Protein AF-A0A527ZEZ6-F1 (afdb_monomer_lite)

S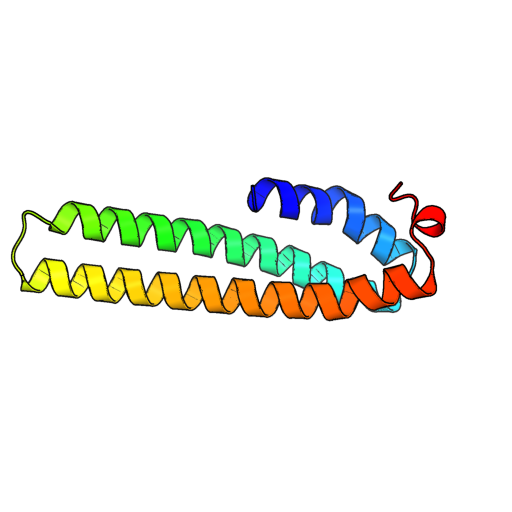tructure (mmCIF, N/CA/C/O backbone):
data_AF-A0A527ZEZ6-F1
#
_entry.id   AF-A0A527ZEZ6-F1
#
loop_
_atom_site.group_PDB
_atom_site.id
_atom_site.type_symbol
_atom_site.label_atom_id
_atom_site.label_alt_id
_atom_site.label_comp_id
_atom_site.label_asym_id
_atom_site.label_entity_id
_atom_site.label_seq_id
_atom_site.pdbx_PDB_ins_code
_atom_site.Cartn_x
_atom_site.Cartn_y
_atom_site.Cartn_z
_atom_site.occupancy
_atom_site.B_iso_or_equiv
_atom_site.auth_seq_id
_atom_site.auth_comp_id
_atom_site.auth_asym_id
_atom_site.auth_atom_id
_atom_site.pdbx_PDB_model_num
ATOM 1 N N . HIS A 1 1 ? 9.563 -4.305 8.375 1.00 79.12 1 HIS A N 1
ATOM 2 C CA . HIS A 1 1 ? 9.915 -5.166 7.228 1.00 79.12 1 HIS A CA 1
ATOM 3 C C . HIS A 1 1 ? 9.397 -4.537 5.941 1.00 79.12 1 HIS A C 1
ATOM 5 O O . HIS A 1 1 ? 10.240 -4.173 5.145 1.00 79.12 1 HIS A O 1
ATOM 11 N N . LEU A 1 2 ? 8.085 -4.273 5.809 1.00 90.56 2 LEU A N 1
ATOM 12 C CA . LEU A 1 2 ? 7.499 -3.620 4.623 1.00 90.56 2 LEU A CA 1
ATOM 13 C C . LEU A 1 2 ? 8.094 -2.235 4.306 1.00 90.56 2 LEU A C 1
ATOM 15 O O . LEU A 1 2 ? 8.603 -2.032 3.218 1.00 90.56 2 LEU A O 1
ATOM 19 N N . ASP A 1 3 ? 8.148 -1.333 5.289 1.00 92.38 3 ASP A N 1
ATOM 20 C CA . ASP A 1 3 ? 8.737 0.009 5.114 1.00 92.38 3 ASP A CA 1
ATOM 21 C C . ASP A 1 3 ? 10.198 -0.026 4.621 1.00 92.38 3 ASP A C 1
ATOM 23 O O . ASP A 1 3 ? 10.604 0.740 3.755 1.00 92.38 3 ASP A O 1
ATOM 27 N N . SER A 1 4 ? 10.989 -0.979 5.121 1.00 92.12 4 SER A N 1
ATOM 28 C CA . SER A 1 4 ? 12.369 -1.175 4.661 1.00 92.12 4 SER A CA 1
ATOM 29 C C . SER A 1 4 ? 12.447 -1.762 3.252 1.00 92.12 4 SER A C 1
ATOM 31 O O . SER A 1 4 ? 13.451 -1.537 2.589 1.00 92.12 4 SER A O 1
ATOM 33 N N . HIS A 1 5 ? 11.456 -2.546 2.831 1.00 94.81 5 HIS A N 1
ATOM 34 C CA . HIS A 1 5 ? 11.382 -3.142 1.497 1.00 94.81 5 HIS A CA 1
ATOM 35 C C . HIS A 1 5 ? 11.010 -2.077 0.462 1.00 94.81 5 HIS A C 1
ATOM 37 O O . HIS A 1 5 ? 11.811 -1.844 -0.439 1.00 94.81 5 HIS A O 1
ATOM 43 N N . HIS A 1 6 ? 9.945 -1.308 0.712 1.00 97.31 6 HIS A N 1
ATOM 44 C CA . HIS A 1 6 ? 9.553 -0.176 -0.135 1.00 97.31 6 HIS A CA 1
ATOM 45 C C . HIS A 1 6 ? 10.697 0.839 -0.292 1.00 97.31 6 HIS A C 1
ATOM 47 O O . HIS A 1 6 ? 11.039 1.243 -1.397 1.00 97.31 6 HIS A O 1
ATOM 53 N N . ASN A 1 7 ? 11.401 1.169 0.801 1.00 94.94 7 ASN A N 1
ATOM 54 C CA . ASN A 1 7 ? 12.565 2.059 0.727 1.00 94.94 7 ASN A CA 1
ATOM 55 C C . ASN A 1 7 ? 13.673 1.530 -0.196 1.00 94.94 7 ASN A C 1
ATOM 57 O O . ASN A 1 7 ? 14.349 2.321 -0.858 1.00 94.94 7 ASN A O 1
ATOM 61 N N . VAL A 1 8 ? 13.907 0.216 -0.218 1.00 96.25 8 VAL A N 1
ATOM 62 C CA . VAL A 1 8 ? 14.898 -0.384 -1.118 1.00 96.25 8 VAL A CA 1
ATOM 63 C C . VAL A 1 8 ? 14.413 -0.303 -2.564 1.00 96.25 8 VAL A C 1
ATOM 65 O O . VAL A 1 8 ? 15.197 0.054 -3.443 1.00 96.25 8 VAL A O 1
ATOM 68 N N . GLU A 1 9 ? 13.136 -0.561 -2.822 1.00 96.38 9 GLU A N 1
ATOM 69 C CA . GLU A 1 9 ? 12.553 -0.425 -4.158 1.00 96.38 9 GLU A CA 1
ATOM 70 C C . GLU A 1 9 ? 12.646 0.997 -4.698 1.00 96.38 9 GLU A C 1
ATOM 72 O O . GLU A 1 9 ? 13.244 1.199 -5.759 1.00 96.38 9 GLU A O 1
ATOM 77 N N . ASP A 1 10 ? 12.175 1.981 -3.936 1.00 96.81 10 ASP A N 1
ATOM 78 C CA . ASP A 1 10 ? 12.116 3.382 -4.360 1.00 96.81 10 ASP A CA 1
ATOM 79 C C . ASP A 1 10 ? 13.505 3.957 -4.643 1.00 96.81 10 ASP A C 1
ATOM 81 O O . ASP A 1 10 ? 13.730 4.660 -5.633 1.00 96.81 10 ASP A O 1
ATOM 85 N N . ASN A 1 11 ? 14.475 3.639 -3.781 1.00 95.94 11 ASN A N 1
ATOM 86 C CA . ASN A 1 11 ? 15.797 4.260 -3.832 1.00 95.94 11 ASN A CA 1
ATOM 87 C C . ASN A 1 11 ? 16.822 3.463 -4.646 1.00 95.94 11 ASN A C 1
ATOM 89 O O . ASN A 1 11 ? 17.838 4.030 -5.067 1.00 95.94 11 ASN A O 1
ATOM 93 N N . HIS A 1 12 ? 16.593 2.167 -4.873 1.00 92.88 12 HIS A N 1
ATOM 94 C CA . HIS A 1 12 ? 17.558 1.302 -5.550 1.00 92.88 12 HIS A CA 1
ATOM 95 C C . HIS A 1 12 ? 16.988 0.636 -6.800 1.00 92.88 12 HIS A C 1
ATOM 97 O O . HIS A 1 12 ? 17.562 0.822 -7.877 1.00 92.88 12 HIS A O 1
ATOM 103 N N . TYR A 1 13 ? 15.870 -0.087 -6.712 1.00 93.38 13 TYR A N 1
ATOM 104 C CA . TYR A 1 13 ? 15.395 -0.893 -7.841 1.00 93.38 13 TYR A CA 1
ATOM 105 C C . TYR A 1 13 ? 14.625 -0.093 -8.892 1.00 93.38 13 TYR A C 1
ATOM 107 O O . TYR A 1 13 ? 14.998 -0.123 -10.068 1.00 93.38 13 TYR A O 1
ATOM 115 N N . PHE A 1 14 ? 13.620 0.692 -8.506 1.00 95.75 14 PHE A N 1
ATOM 116 C CA . PHE A 1 14 ? 12.830 1.494 -9.445 1.00 95.75 14 PHE A CA 1
ATOM 117 C C . PHE A 1 14 ? 13.684 2.452 -10.290 1.00 95.75 14 PHE A C 1
ATOM 119 O O . PHE A 1 14 ? 13.475 2.508 -11.506 1.00 95.75 14 PHE A O 1
ATOM 126 N N . PRO A 1 15 ? 14.711 3.144 -9.752 1.00 95.06 15 PRO A N 1
ATOM 127 C CA . PRO A 1 15 ? 15.591 3.974 -10.571 1.00 95.06 15 PRO A CA 1
ATOM 128 C C . PRO A 1 15 ? 16.404 3.179 -11.600 1.00 95.06 15 PRO A C 1
ATOM 130 O O . PRO A 1 15 ? 16.692 3.694 -12.684 1.00 95.06 15 PRO A O 1
ATOM 133 N N . VAL A 1 16 ? 16.806 1.948 -11.275 1.00 93.00 16 VAL A N 1
ATOM 134 C CA . VAL A 1 16 ? 17.528 1.055 -12.194 1.00 93.00 16 VAL A CA 1
ATOM 135 C C . VAL A 1 16 ? 16.582 0.552 -13.284 1.00 93.00 16 VAL A C 1
ATOM 137 O O . VAL A 1 16 ? 16.889 0.684 -14.472 1.00 93.00 16 VAL A O 1
ATOM 140 N N . PHE A 1 17 ? 15.396 0.079 -12.905 1.00 93.69 17 PHE A N 1
ATOM 141 C CA . PHE A 1 17 ? 14.377 -0.404 -13.833 1.00 93.69 17 PHE A CA 1
ATOM 142 C C . PHE A 1 17 ? 13.866 0.687 -14.774 1.00 93.69 17 PHE A C 1
ATOM 144 O O . PHE A 1 17 ? 13.787 0.466 -15.981 1.00 93.69 17 PHE A O 1
ATOM 151 N N . ALA A 1 18 ? 13.619 1.898 -14.272 1.00 93.56 18 ALA A N 1
ATOM 152 C CA . ALA A 1 18 ? 13.183 3.029 -15.088 1.00 93.56 18 ALA A CA 1
ATOM 153 C C . ALA A 1 18 ? 14.243 3.478 -16.111 1.00 93.56 18 ALA A C 1
ATOM 155 O O . ALA A 1 18 ? 13.895 3.988 -17.178 1.00 93.56 18 ALA A O 1
ATOM 156 N N . LYS A 1 19 ? 15.539 3.303 -15.805 1.00 92.00 19 LYS A N 1
ATOM 157 C CA . LYS A 1 19 ? 16.633 3.540 -16.767 1.00 92.00 19 LYS A CA 1
ATOM 158 C C . LYS A 1 19 ? 16.714 2.434 -17.813 1.00 92.00 19 LYS A C 1
ATOM 160 O O . LYS A 1 19 ? 17.025 2.724 -18.966 1.00 92.00 19 LYS A O 1
ATOM 165 N N . ALA A 1 20 ? 16.460 1.191 -17.411 1.00 89.25 20 ALA A N 1
ATOM 166 C CA . ALA A 1 20 ? 16.452 0.052 -18.312 1.00 89.25 20 ALA A CA 1
ATOM 167 C C . ALA A 1 20 ? 15.276 0.149 -19.299 1.00 89.25 20 ALA A C 1
ATOM 169 O O . ALA A 1 20 ? 15.498 0.101 -20.510 1.00 89.25 20 ALA A O 1
ATOM 170 N N . GLU A 1 21 ? 14.053 0.350 -18.806 1.00 92.62 21 GLU A N 1
ATOM 171 C CA . GLU A 1 21 ? 12.822 0.415 -19.596 1.00 92.62 21 GLU A CA 1
ATOM 172 C C . GLU A 1 21 ? 12.055 1.722 -19.337 1.00 92.62 21 GLU A C 1
ATOM 174 O O . GLU A 1 21 ? 11.203 1.837 -18.453 1.00 92.62 21 GLU A O 1
ATOM 179 N N . THR A 1 22 ? 12.346 2.739 -20.150 1.00 93.44 22 THR A N 1
ATOM 180 C CA . THR A 1 22 ? 11.804 4.093 -19.961 1.00 93.44 22 THR A CA 1
ATOM 181 C C . THR A 1 22 ? 10.297 4.181 -20.178 1.00 93.44 22 THR A C 1
ATOM 183 O O . THR A 1 22 ? 9.663 5.089 -19.636 1.00 93.44 22 THR A O 1
ATOM 186 N N . ARG A 1 23 ? 9.692 3.241 -20.920 1.00 93.94 23 ARG A N 1
ATOM 187 C CA . ARG A 1 23 ? 8.234 3.203 -21.119 1.00 93.94 23 ARG A CA 1
ATOM 188 C C . ARG A 1 23 ? 7.485 2.843 -19.838 1.00 93.94 23 ARG A C 1
ATOM 190 O O . ARG A 1 23 ? 6.342 3.264 -19.687 1.00 93.94 23 ARG A O 1
ATOM 197 N N . LEU A 1 24 ? 8.117 2.097 -18.930 1.00 94.31 24 LEU A N 1
ATOM 198 C CA . LEU A 1 24 ? 7.524 1.669 -17.660 1.00 94.31 24 LEU A CA 1
ATOM 199 C C . LEU A 1 24 ? 7.754 2.664 -16.518 1.00 94.31 24 LEU A C 1
ATOM 201 O O . LEU A 1 24 ? 7.173 2.495 -15.452 1.00 94.31 24 LEU A O 1
ATOM 205 N N . LYS A 1 25 ? 8.519 3.744 -16.740 1.00 95.38 25 LYS A N 1
ATOM 206 C CA . LYS A 1 25 ? 8.811 4.763 -15.718 1.00 95.38 25 LYS A CA 1
ATOM 207 C C . LYS A 1 25 ? 7.560 5.243 -14.977 1.00 95.38 25 LYS A C 1
ATOM 209 O O . LYS A 1 25 ? 7.583 5.372 -13.760 1.00 95.38 25 LYS A O 1
ATOM 214 N N . ARG A 1 26 ? 6.464 5.482 -15.706 1.00 97.38 26 ARG A N 1
ATOM 215 C CA . ARG A 1 26 ? 5.211 5.936 -15.093 1.00 97.38 26 ARG A CA 1
ATOM 216 C C . ARG A 1 26 ? 4.602 4.893 -14.150 1.00 97.38 26 ARG A C 1
ATOM 218 O O . ARG A 1 26 ? 3.971 5.283 -13.179 1.00 97.38 26 ARG A O 1
ATOM 225 N N . GLY A 1 27 ? 4.778 3.604 -14.439 1.00 97.00 27 GLY A N 1
ATOM 226 C CA . GLY A 1 27 ? 4.354 2.518 -13.557 1.00 97.00 27 GLY A CA 1
ATOM 227 C C . GLY A 1 27 ? 5.112 2.551 -12.232 1.00 97.00 27 GLY A C 1
ATOM 228 O O . GLY A 1 27 ? 4.485 2.561 -11.184 1.00 97.00 27 GLY A O 1
ATOM 229 N N . PHE A 1 28 ? 6.437 2.705 -12.273 1.00 97.62 28 PHE A N 1
ATOM 230 C CA . PHE A 1 28 ? 7.248 2.816 -11.052 1.00 97.62 28 PHE A CA 1
ATOM 231 C C . PHE A 1 28 ? 6.911 4.058 -10.214 1.00 97.62 28 PHE A C 1
ATOM 233 O O . PHE A 1 28 ? 6.853 3.969 -8.998 1.00 97.62 28 PHE A O 1
ATOM 240 N N . GLU A 1 29 ? 6.608 5.197 -10.847 1.00 97.38 29 GLU A N 1
ATOM 241 C CA . GLU A 1 29 ? 6.116 6.388 -10.128 1.00 97.38 29 GLU A CA 1
ATOM 242 C C . GLU A 1 29 ? 4.761 6.157 -9.431 1.00 97.38 29 GLU A C 1
ATOM 244 O O . GLU A 1 29 ? 4.438 6.857 -8.475 1.00 97.38 29 GLU A O 1
ATOM 249 N N . ILE A 1 30 ? 3.934 5.237 -9.941 1.00 97.88 30 ILE A N 1
ATOM 250 C CA . ILE A 1 30 ? 2.671 4.857 -9.296 1.00 97.88 30 ILE A CA 1
ATOM 251 C C . ILE A 1 30 ? 2.948 3.923 -8.117 1.00 97.88 30 ILE A C 1
ATOM 253 O O . ILE A 1 30 ? 2.382 4.153 -7.056 1.00 97.88 30 ILE A O 1
ATOM 257 N N . LEU A 1 31 ? 3.842 2.939 -8.269 1.00 98.31 31 LEU A N 1
ATOM 258 C CA . LEU A 1 31 ? 4.221 2.037 -7.174 1.00 98.31 31 LEU A CA 1
ATOM 259 C C . LEU A 1 31 ? 4.831 2.796 -5.982 1.00 98.31 31 LEU A C 1
ATOM 261 O O . LEU A 1 31 ? 4.416 2.569 -4.851 1.00 98.31 31 LEU A O 1
ATOM 265 N N . ASP A 1 32 ? 5.716 3.761 -6.240 1.00 97.88 32 ASP A N 1
ATOM 266 C CA . ASP A 1 32 ? 6.274 4.674 -5.224 1.00 97.88 32 ASP A CA 1
ATOM 267 C C . ASP A 1 32 ? 5.159 5.471 -4.503 1.00 97.88 32 ASP A C 1
ATOM 269 O O . ASP A 1 32 ? 5.050 5.504 -3.276 1.00 97.88 32 ASP A O 1
ATOM 273 N N . ALA A 1 33 ? 4.209 6.036 -5.258 1.00 98.06 33 ALA A N 1
ATOM 274 C CA . ALA A 1 33 ? 3.055 6.718 -4.664 1.00 98.06 33 ALA A CA 1
ATOM 275 C C . ALA A 1 3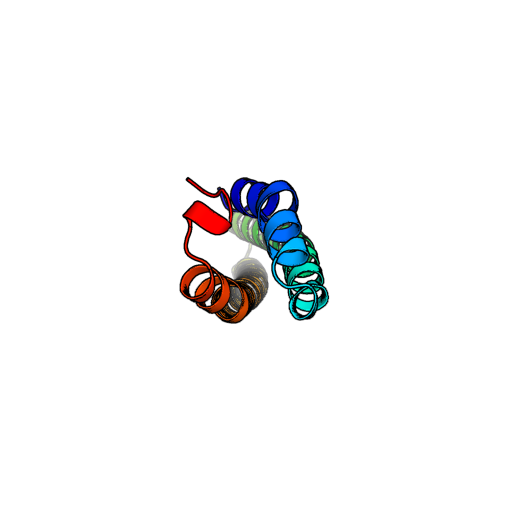3 ? 2.149 5.778 -3.836 1.00 98.06 33 ALA A C 1
ATOM 277 O O . ALA A 1 33 ? 1.592 6.187 -2.806 1.00 98.06 33 ALA A O 1
ATOM 278 N N . ASP A 1 34 ? 2.006 4.522 -4.257 1.00 98.31 34 ASP A N 1
ATOM 279 C CA . ASP A 1 34 ? 1.277 3.504 -3.508 1.00 98.31 34 ASP A CA 1
ATOM 280 C C . ASP A 1 34 ? 1.997 3.161 -2.197 1.00 98.31 34 ASP A C 1
ATOM 282 O O . ASP A 1 34 ? 1.320 3.008 -1.179 1.00 98.31 34 ASP A O 1
ATOM 286 N N . HIS A 1 35 ? 3.336 3.139 -2.156 1.00 98.50 35 HIS A N 1
ATOM 287 C CA . HIS A 1 35 ? 4.094 2.933 -0.915 1.00 98.50 35 HIS A CA 1
ATOM 288 C C . HIS A 1 35 ? 3.738 3.967 0.155 1.00 98.50 35 HIS A C 1
ATOM 290 O O . HIS A 1 35 ? 3.490 3.600 1.308 1.00 98.50 35 HIS A O 1
ATOM 296 N N . HIS A 1 36 ? 3.650 5.246 -0.221 1.00 97.00 36 HIS A N 1
ATOM 297 C CA . HIS A 1 36 ? 3.219 6.308 0.690 1.00 97.00 36 HIS A CA 1
ATOM 298 C C . HIS A 1 36 ? 1.787 6.083 1.189 1.00 97.00 36 HIS A C 1
ATOM 300 O O . HIS A 1 36 ? 1.516 6.163 2.387 1.00 97.00 36 HIS A O 1
ATOM 306 N N . THR A 1 37 ? 0.875 5.729 0.284 1.00 97.75 37 THR A N 1
ATOM 307 C CA . THR A 1 37 ? -0.533 5.478 0.622 1.00 97.75 37 THR A CA 1
ATOM 308 C C . THR A 1 37 ? -0.689 4.265 1.552 1.00 97.75 37 THR A C 1
ATOM 310 O O . THR A 1 37 ? -1.486 4.288 2.496 1.00 97.75 37 THR A O 1
ATOM 313 N N . ILE A 1 38 ? 0.097 3.209 1.327 1.00 98.44 38 ILE A N 1
ATOM 314 C CA . ILE A 1 38 ? 0.153 2.013 2.175 1.00 98.44 38 ILE A CA 1
ATOM 315 C C . ILE A 1 38 ? 0.719 2.356 3.550 1.00 98.44 38 ILE A C 1
ATOM 317 O O . ILE A 1 38 ? 0.189 1.868 4.549 1.00 98.44 38 ILE A O 1
ATOM 321 N N . HIS A 1 39 ? 1.749 3.202 3.625 1.00 97.62 39 HIS A N 1
ATOM 322 C CA . HIS A 1 39 ? 2.310 3.652 4.896 1.00 97.62 39 HIS A CA 1
ATOM 323 C C . HIS A 1 39 ? 1.248 4.352 5.753 1.00 97.62 39 HIS A C 1
ATOM 325 O O . HIS A 1 39 ? 1.009 3.946 6.889 1.00 97.62 39 HIS A O 1
ATOM 331 N N . GLU A 1 40 ? 0.516 5.312 5.187 1.00 97.62 40 GLU A N 1
ATOM 332 C CA . GLU A 1 40 ? -0.602 5.948 5.895 1.00 97.62 40 GLU A CA 1
ATOM 333 C C . GLU A 1 40 ? -1.701 4.934 6.272 1.00 97.62 40 GLU A C 1
ATOM 335 O O . GLU A 1 40 ? -2.331 5.031 7.326 1.00 97.62 40 GLU A O 1
ATOM 340 N N . GLY A 1 41 ? -1.949 3.936 5.417 1.00 98.12 41 GLY A N 1
ATOM 341 C CA . GLY A 1 41 ? -2.872 2.837 5.702 1.00 98.12 41 GLY A CA 1
ATOM 342 C C . GLY A 1 41 ? -2.457 1.990 6.905 1.00 98.12 41 GLY A C 1
ATOM 343 O O . GLY A 1 41 ? -3.308 1.608 7.709 1.00 98.12 41 GLY A O 1
ATOM 344 N N . LEU A 1 42 ? -1.159 1.718 7.054 1.00 98.00 42 LEU A N 1
ATOM 345 C CA . LEU A 1 42 ? -0.604 1.010 8.206 1.00 98.00 42 LEU A CA 1
ATOM 346 C C . LEU A 1 42 ? -0.799 1.810 9.494 1.00 98.00 42 LEU A C 1
ATOM 348 O O . LEU A 1 42 ? -1.202 1.230 10.505 1.00 98.00 42 LEU A O 1
ATOM 352 N N . GLU A 1 43 ? -0.557 3.122 9.454 1.00 98.19 43 GLU A N 1
ATOM 353 C CA . GLU A 1 43 ? -0.768 4.012 10.598 1.00 98.19 43 GLU A CA 1
ATOM 354 C C . GLU A 1 43 ? -2.238 4.018 11.030 1.00 98.19 43 GLU A C 1
ATOM 356 O O . GLU A 1 43 ? -2.535 3.701 12.184 1.00 98.19 43 GLU A O 1
ATOM 361 N N . ARG A 1 44 ? -3.173 4.255 10.098 1.00 98.56 44 ARG A N 1
ATOM 362 C CA . ARG A 1 44 ? -4.620 4.235 10.390 1.00 98.56 44 ARG A CA 1
ATOM 363 C C . ARG A 1 44 ? -5.085 2.893 10.951 1.00 98.56 44 ARG A C 1
ATOM 365 O O . ARG A 1 44 ? -5.839 2.853 11.925 1.00 98.56 44 ARG A O 1
ATOM 372 N N . ASN A 1 45 ? -4.608 1.785 10.384 1.00 98.56 45 ASN A N 1
ATOM 373 C CA . ASN A 1 45 ? -4.939 0.449 10.872 1.00 98.56 45 ASN A CA 1
ATOM 374 C C . ASN A 1 45 ? -4.426 0.220 12.306 1.00 98.56 45 ASN A C 1
ATOM 376 O O . ASN A 1 45 ? -5.149 -0.314 13.150 1.00 98.56 45 ASN A O 1
ATOM 380 N N . ALA A 1 46 ? -3.202 0.662 12.613 1.00 98.38 46 ALA A N 1
ATOM 381 C CA . ALA A 1 46 ? -2.636 0.575 13.957 1.00 98.38 46 ALA A CA 1
ATOM 382 C C . ALA A 1 46 ? -3.382 1.473 14.958 1.00 98.38 46 ALA A C 1
ATOM 384 O O . ALA A 1 46 ? -3.627 1.069 16.099 1.00 98.38 46 ALA A O 1
ATOM 385 N N . GLU A 1 47 ? -3.777 2.679 14.554 1.00 98.62 47 GLU A N 1
ATOM 386 C CA . GLU A 1 47 ? -4.592 3.582 15.368 1.00 98.62 47 GLU A CA 1
ATOM 387 C C . GLU A 1 47 ? -5.953 2.967 15.708 1.00 98.62 47 GLU A C 1
ATOM 389 O O . GLU A 1 47 ? -6.340 2.958 16.884 1.00 98.62 47 GLU A O 1
ATOM 394 N N . ALA A 1 48 ? -6.640 2.396 14.715 1.00 98.69 48 ALA A N 1
ATOM 395 C CA . ALA A 1 48 ? -7.924 1.727 14.892 1.00 98.69 48 ALA A CA 1
ATOM 396 C C . ALA A 1 48 ? -7.804 0.476 15.780 1.00 98.69 48 ALA A C 1
ATOM 398 O O . ALA A 1 48 ? -8.606 0.296 16.699 1.00 98.69 48 ALA A O 1
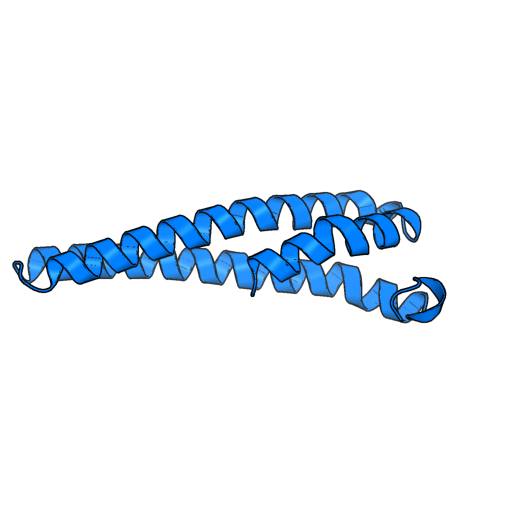ATOM 399 N N . ALA A 1 49 ? -6.755 -0.336 15.600 1.00 98.62 49 ALA A N 1
ATOM 400 C CA . ALA A 1 49 ? -6.472 -1.485 16.461 1.00 98.62 49 ALA A CA 1
ATOM 401 C C . ALA A 1 49 ? -6.264 -1.061 17.924 1.00 98.62 49 ALA A C 1
ATOM 403 O O . ALA A 1 49 ? -6.866 -1.617 18.846 1.00 98.62 49 ALA A O 1
ATOM 404 N N . ASN A 1 50 ? -5.447 -0.028 18.148 1.00 98.50 50 ASN A N 1
ATOM 405 C CA . ASN A 1 50 ? -5.200 0.512 19.482 1.00 98.50 50 ASN A CA 1
ATOM 406 C C . ASN A 1 50 ? -6.469 1.116 20.101 1.00 98.50 50 ASN A C 1
ATOM 408 O O . ASN A 1 50 ? -6.681 0.996 21.310 1.00 98.50 50 ASN A O 1
ATOM 412 N N . ALA A 1 51 ? -7.319 1.764 19.299 1.00 98.06 51 ALA A N 1
ATOM 413 C CA . ALA A 1 51 ? -8.617 2.256 19.748 1.00 98.06 51 ALA A CA 1
ATOM 414 C C . ALA A 1 51 ? -9.529 1.108 20.187 1.00 98.06 51 ALA A C 1
ATOM 416 O O . ALA A 1 51 ? -10.070 1.169 21.290 1.00 98.06 51 ALA A O 1
ATOM 417 N N . PHE A 1 52 ? -9.621 0.038 19.398 1.00 98.50 52 PHE A N 1
ATOM 418 C CA . PHE A 1 52 ? -10.388 -1.146 19.768 1.00 98.50 52 PHE A CA 1
ATOM 419 C C . PHE A 1 52 ? -9.894 -1.767 21.083 1.00 98.50 52 PHE A C 1
ATOM 421 O O . PHE A 1 52 ? -10.698 -1.971 21.993 1.00 98.50 52 PHE A O 1
ATOM 428 N N . ILE A 1 53 ? -8.580 -1.949 21.258 1.00 98.25 53 ILE A N 1
ATOM 429 C CA . ILE A 1 53 ? -7.993 -2.477 22.505 1.00 98.25 53 ILE A CA 1
ATOM 430 C C . ILE A 1 53 ? -8.395 -1.639 23.730 1.00 98.25 53 ILE A C 1
ATOM 432 O O . ILE A 1 53 ? -8.711 -2.195 24.784 1.00 98.25 53 ILE A O 1
ATOM 436 N N . ARG A 1 54 ? -8.428 -0.306 23.608 1.00 97.81 54 ARG A N 1
ATOM 437 C CA . ARG A 1 54 ? -8.841 0.579 24.712 1.00 97.81 54 ARG A CA 1
ATOM 438 C C . ARG A 1 54 ? -10.300 0.373 25.121 1.00 97.81 54 ARG A C 1
ATOM 440 O O . ARG A 1 54 ? -10.611 0.499 26.302 1.00 97.81 54 ARG A O 1
ATOM 447 N N . THR A 1 55 ? -11.171 -0.004 24.184 1.00 97.94 55 THR A N 1
ATOM 448 C CA . THR A 1 55 ? -12.598 -0.224 24.468 1.00 97.94 55 THR A CA 1
ATOM 449 C C . THR A 1 55 ? -12.907 -1.546 25.172 1.00 97.94 55 THR A C 1
ATOM 451 O O . THR A 1 55 ? -14.030 -1.718 25.634 1.00 97.94 55 THR A O 1
ATOM 454 N N . LEU A 1 56 ? -11.946 -2.467 25.330 1.00 95.75 56 LEU A N 1
ATOM 455 C CA . LEU A 1 56 ? -12.185 -3.801 25.914 1.00 95.75 56 LEU A CA 1
ATOM 456 C C . LEU A 1 56 ? -12.696 -3.785 27.367 1.00 95.75 56 LEU A C 1
ATOM 458 O O . LEU A 1 56 ? -13.176 -4.803 27.857 1.00 95.75 56 LEU A O 1
ATOM 462 N N . GLN A 1 57 ? -12.572 -2.656 28.070 1.00 95.12 57 GLN A N 1
ATOM 463 C CA . GLN A 1 57 ? -13.112 -2.451 29.423 1.00 95.12 57 GLN A CA 1
ATOM 464 C C . GLN A 1 57 ? -14.369 -1.560 29.438 1.00 95.12 57 GLN A C 1
ATOM 466 O O . GLN A 1 57 ? -14.860 -1.189 30.502 1.00 95.12 57 GLN A O 1
ATOM 471 N N . GLU A 1 58 ? -14.878 -1.181 28.265 1.00 96.38 58 GLU A N 1
ATOM 472 C CA . GLU A 1 58 ? -16.056 -0.332 28.090 1.00 96.38 58 GLU A CA 1
ATOM 473 C C . GLU A 1 58 ? -17.312 -1.158 27.753 1.00 96.38 58 GLU A C 1
ATOM 475 O O . GLU A 1 58 ? -17.294 -2.388 27.802 1.00 96.38 58 GLU A O 1
ATOM 480 N N . SER A 1 59 ? -18.431 -0.493 27.437 1.00 97.31 59 SER A N 1
ATOM 481 C CA . SER A 1 59 ? -19.683 -1.168 27.077 1.00 97.31 59 SER A CA 1
ATOM 482 C C . SER A 1 59 ? -19.570 -1.961 25.773 1.00 97.31 59 SER A C 1
ATOM 484 O O . SER A 1 59 ? -18.809 -1.600 24.874 1.00 97.31 59 SER A O 1
ATOM 486 N N . GLU A 1 60 ? -20.395 -3.000 25.642 1.00 96.94 60 GLU A N 1
ATOM 487 C CA . GLU A 1 60 ? -20.463 -3.852 24.447 1.00 96.94 60 GLU A CA 1
ATOM 488 C C . GLU A 1 60 ? -20.698 -3.041 23.161 1.00 96.94 60 GLU A C 1
ATOM 490 O O . GLU A 1 60 ? -20.007 -3.250 22.168 1.00 96.94 60 GLU A O 1
ATOM 495 N N . ASP A 1 61 ? -21.579 -2.036 23.202 1.00 97.75 61 ASP A N 1
ATOM 496 C CA . ASP A 1 61 ? -21.835 -1.155 22.054 1.00 97.75 61 ASP A CA 1
ATOM 497 C C . ASP A 1 61 ? -20.574 -0.422 21.574 1.00 97.75 61 ASP A C 1
ATOM 499 O O . ASP A 1 61 ? -20.327 -0.312 20.371 1.00 97.75 61 ASP A O 1
ATOM 503 N N . LYS A 1 62 ? -19.748 0.067 22.507 1.00 97.56 62 LYS A N 1
ATOM 504 C CA . LYS A 1 62 ? -18.506 0.769 22.169 1.00 97.56 62 LYS A CA 1
ATOM 505 C C . LYS A 1 62 ? -17.444 -0.186 21.643 1.00 97.56 62 LYS A C 1
ATOM 507 O O . LYS A 1 62 ? -16.740 0.166 20.699 1.00 97.56 62 LYS A O 1
ATOM 512 N N . GLN A 1 63 ? -17.364 -1.385 22.219 1.00 98.00 63 GLN A N 1
ATOM 513 C CA . GLN A 1 63 ? -16.492 -2.447 21.721 1.00 98.00 63 GLN A CA 1
ATOM 514 C C . GLN A 1 63 ? -16.857 -2.820 20.286 1.00 98.00 63 GLN A C 1
ATOM 516 O O . GLN A 1 63 ? -15.981 -2.866 19.427 1.00 98.00 63 GLN A O 1
ATOM 521 N N . ARG A 1 64 ? -18.149 -3.021 20.006 1.00 98.00 64 ARG A N 1
ATOM 522 C CA . ARG A 1 64 ? -18.642 -3.373 18.672 1.00 98.00 64 ARG A CA 1
ATOM 523 C C . ARG A 1 64 ? -18.350 -2.275 17.652 1.00 98.00 64 ARG A C 1
ATOM 525 O O . ARG A 1 64 ? -17.842 -2.575 16.581 1.00 98.00 64 ARG A O 1
ATOM 532 N N . PHE A 1 65 ? -18.597 -1.013 18.000 1.00 98.19 65 PHE A N 1
ATOM 533 C CA . PHE A 1 65 ? -18.288 0.115 17.117 1.00 98.19 65 PHE A CA 1
ATOM 534 C C . PHE A 1 65 ? -16.790 0.202 16.779 1.00 98.19 65 PHE A C 1
ATOM 536 O O . PHE A 1 65 ? -16.424 0.372 15.619 1.00 98.19 65 PHE A O 1
ATOM 543 N N . ALA A 1 66 ? -15.915 0.064 17.779 1.00 98.31 66 ALA A N 1
ATOM 544 C CA . ALA A 1 66 ? -14.473 0.113 17.554 1.00 98.31 66 ALA A CA 1
ATOM 545 C C . ALA A 1 66 ? -13.944 -1.126 16.806 1.00 98.31 66 ALA A C 1
ATOM 547 O O . ALA A 1 66 ? -13.009 -1.002 16.017 1.00 98.31 66 ALA A O 1
ATOM 548 N N . ALA A 1 67 ? -14.555 -2.297 17.010 1.00 98.44 67 ALA A N 1
ATOM 549 C CA . ALA A 1 67 ? -14.252 -3.505 16.248 1.00 98.44 67 ALA A CA 1
ATOM 550 C C . ALA A 1 67 ? -14.616 -3.349 14.764 1.00 98.44 67 ALA A C 1
ATOM 552 O O . ALA A 1 67 ? -13.792 -3.675 13.911 1.00 98.44 67 ALA A O 1
ATOM 553 N N . ASP A 1 68 ? -15.803 -2.811 14.460 1.00 98.62 68 ASP A N 1
ATOM 554 C CA . ASP A 1 68 ? -16.246 -2.543 13.086 1.00 98.62 68 ASP A CA 1
ATOM 555 C C . ASP A 1 68 ? -15.289 -1.543 12.399 1.00 98.62 68 ASP A C 1
ATOM 557 O O . ASP A 1 68 ? -14.819 -1.793 11.291 1.00 98.62 68 ASP A O 1
ATOM 561 N N . ALA A 1 69 ? -14.899 -0.466 13.093 1.00 98.50 69 ALA A N 1
ATOM 562 C CA . ALA A 1 69 ? -13.943 0.515 12.567 1.00 98.50 69 ALA A CA 1
ATOM 563 C C . ALA A 1 69 ? -12.555 -0.090 12.279 1.00 98.50 69 ALA A C 1
ATOM 565 O O . ALA A 1 69 ? -11.949 0.201 11.248 1.00 98.50 69 ALA A O 1
ATOM 566 N N . TYR A 1 70 ? -12.048 -0.951 13.167 1.00 98.81 70 TYR A N 1
ATOM 567 C CA . TYR A 1 70 ? -10.790 -1.659 12.928 1.00 98.81 70 TYR A CA 1
ATOM 568 C C . TYR A 1 70 ? -10.894 -2.637 11.749 1.00 98.81 70 TYR A C 1
ATOM 570 O O . TYR A 1 70 ? -9.987 -2.700 10.920 1.00 98.81 70 TYR A O 1
ATOM 578 N N . ALA A 1 71 ? -12.004 -3.370 11.636 1.00 98.75 71 ALA A N 1
ATOM 579 C CA . ALA A 1 71 ? -12.234 -4.282 10.521 1.00 98.75 71 ALA A CA 1
ATOM 580 C C . ALA A 1 71 ? -12.269 -3.549 9.167 1.00 98.75 71 ALA A C 1
ATOM 582 O O . ALA A 1 71 ? -11.722 -4.059 8.182 1.00 98.75 71 ALA A O 1
ATOM 583 N N . ASP A 1 72 ? -12.854 -2.351 9.124 1.00 98.75 72 ASP A N 1
ATOM 584 C CA . ASP A 1 72 ? -12.897 -1.507 7.930 1.00 98.75 72 ASP A CA 1
ATOM 585 C C . ASP A 1 72 ? -11.499 -1.029 7.510 1.00 98.75 72 ASP A C 1
ATOM 587 O O . ASP A 1 72 ? -11.123 -1.194 6.344 1.00 98.75 72 ASP A O 1
ATOM 591 N N . GLU A 1 73 ? -10.697 -0.487 8.434 1.00 98.69 73 GLU A N 1
ATOM 592 C CA . GLU A 1 73 ? -9.323 -0.052 8.125 1.00 98.69 73 GLU A CA 1
ATOM 593 C C . GLU A 1 73 ? -8.435 -1.229 7.706 1.00 98.69 73 GLU A C 1
ATOM 595 O O . GLU A 1 73 ? -7.701 -1.135 6.717 1.00 98.69 73 GLU A O 1
ATOM 600 N N . ASN A 1 74 ? -8.568 -2.381 8.369 1.00 98.62 74 ASN A N 1
ATOM 601 C CA . ASN A 1 74 ? -7.838 -3.588 7.995 1.00 98.62 74 ASN A CA 1
ATOM 602 C C . ASN A 1 74 ? -8.222 -4.072 6.587 1.00 98.62 74 ASN A C 1
ATOM 604 O O . ASN A 1 74 ? -7.355 -4.433 5.791 1.00 98.62 74 ASN A O 1
ATOM 608 N N . SER A 1 75 ? -9.512 -4.041 6.241 1.00 98.75 75 SER A N 1
ATOM 609 C CA . SER A 1 75 ? -9.987 -4.431 4.906 1.00 98.75 75 SER A CA 1
ATOM 610 C C . SER A 1 75 ? -9.449 -3.502 3.816 1.00 98.75 75 SER A C 1
ATOM 612 O O . SER A 1 75 ? -9.036 -3.968 2.752 1.00 98.75 75 SER A O 1
ATOM 614 N N . ARG A 1 76 ? -9.398 -2.191 4.086 1.00 98.50 76 ARG A N 1
ATOM 615 C CA . ARG A 1 76 ? -8.802 -1.201 3.176 1.00 98.50 76 ARG A CA 1
ATOM 616 C C . ARG A 1 76 ? -7.309 -1.445 2.982 1.00 98.50 76 ARG A C 1
ATOM 618 O O . ARG A 1 76 ? -6.848 -1.455 1.844 1.00 98.50 76 ARG A O 1
ATOM 625 N N . LEU A 1 77 ? -6.569 -1.677 4.066 1.00 98.62 77 LEU A N 1
ATOM 626 C CA . LEU A 1 77 ? -5.134 -1.955 4.010 1.00 98.62 77 LEU A CA 1
ATOM 627 C C . LEU A 1 77 ? -4.825 -3.204 3.175 1.00 98.62 77 LEU A C 1
ATOM 629 O O . LEU A 1 77 ? -3.973 -3.152 2.292 1.00 98.62 77 LEU A O 1
ATOM 633 N N . ILE A 1 78 ? -5.551 -4.303 3.396 1.00 98.50 78 ILE A N 1
ATOM 634 C CA . ILE A 1 78 ? -5.366 -5.538 2.622 1.00 98.50 78 ILE A CA 1
ATOM 635 C C . ILE A 1 78 ? -5.673 -5.324 1.138 1.00 98.50 78 ILE A C 1
ATOM 637 O O . ILE A 1 78 ? -4.944 -5.837 0.288 1.00 98.50 78 ILE A O 1
ATOM 641 N N . ALA A 1 79 ? -6.709 -4.550 0.809 1.00 98.50 79 ALA A N 1
ATOM 642 C CA . ALA A 1 79 ? -7.028 -4.233 -0.578 1.00 98.50 79 ALA A CA 1
ATOM 643 C C . ALA A 1 79 ? -5.900 -3.440 -1.262 1.00 98.50 79 ALA A C 1
ATOM 645 O O . ALA A 1 79 ? -5.533 -3.771 -2.389 1.00 98.50 79 ALA A O 1
ATOM 646 N N . MET A 1 80 ? -5.318 -2.449 -0.575 1.00 98.25 80 MET A N 1
ATOM 647 C CA . MET A 1 80 ? -4.178 -1.677 -1.089 1.00 98.25 80 MET A CA 1
ATOM 648 C C . MET A 1 80 ? -2.950 -2.564 -1.304 1.00 98.25 80 MET A C 1
ATOM 650 O O . MET A 1 80 ? -2.403 -2.572 -2.400 1.00 98.25 80 MET A O 1
ATOM 654 N N . LEU A 1 81 ? -2.575 -3.374 -0.307 1.00 98.44 81 LEU A N 1
ATOM 655 C CA . LEU A 1 81 ? -1.431 -4.291 -0.401 1.00 98.44 81 LEU A CA 1
ATOM 656 C C . LEU A 1 81 ? -1.594 -5.306 -1.539 1.00 98.44 81 LEU A C 1
ATOM 658 O O . LEU A 1 81 ? -0.660 -5.551 -2.291 1.00 98.44 81 LEU A O 1
ATOM 662 N N . THR A 1 82 ? -2.792 -5.878 -1.685 1.00 98.44 82 THR A N 1
ATOM 663 C CA . THR A 1 82 ? -3.075 -6.868 -2.736 1.00 98.44 82 THR A CA 1
ATOM 664 C C . THR A 1 82 ? -2.977 -6.242 -4.122 1.00 98.44 82 THR A C 1
ATOM 666 O O . THR A 1 82 ? -2.447 -6.858 -5.043 1.00 98.44 82 THR A O 1
ATOM 669 N N . ARG A 1 83 ? -3.499 -5.020 -4.282 1.00 98.38 83 ARG A N 1
ATOM 670 C CA . ARG A 1 83 ? -3.439 -4.309 -5.558 1.00 98.38 83 ARG A CA 1
ATOM 671 C C . ARG A 1 83 ? -2.008 -3.920 -5.911 1.00 98.38 83 ARG A C 1
ATOM 673 O O . ARG A 1 83 ? -1.600 -4.146 -7.043 1.00 98.38 83 ARG A O 1
ATOM 680 N N . HIS A 1 84 ? -1.285 -3.379 -4.939 1.00 98.44 84 HIS A N 1
ATOM 681 C CA . HIS A 1 84 ? 0.096 -2.956 -5.094 1.00 98.44 84 HIS A CA 1
ATOM 682 C C . HIS A 1 84 ? 1.001 -4.120 -5.503 1.00 98.44 84 HIS A C 1
ATOM 684 O O . HIS A 1 84 ? 1.682 -4.018 -6.514 1.00 98.44 84 HIS A O 1
ATOM 690 N N . LEU A 1 85 ? 0.912 -5.260 -4.806 1.00 98.12 85 LEU A N 1
ATOM 691 C CA . LEU A 1 85 ? 1.684 -6.455 -5.150 1.00 98.12 85 LEU A CA 1
ATOM 692 C C . LEU A 1 85 ? 1.401 -6.933 -6.581 1.00 98.12 85 LEU A C 1
ATOM 694 O O . LEU A 1 85 ? 2.323 -7.265 -7.316 1.00 98.12 85 LEU A O 1
ATOM 698 N N . ALA A 1 86 ? 0.131 -6.953 -6.994 1.00 98.25 86 ALA A N 1
ATOM 699 C CA . ALA A 1 86 ? -0.226 -7.368 -8.349 1.00 98.25 86 ALA A CA 1
ATOM 700 C C . ALA A 1 86 ? 0.346 -6.417 -9.416 1.00 98.25 86 ALA A C 1
ATOM 702 O O . ALA A 1 86 ? 0.866 -6.873 -10.432 1.00 98.25 86 ALA A O 1
ATOM 703 N N . ASP A 1 87 ? 0.269 -5.104 -9.181 1.00 98.00 87 ASP A N 1
ATOM 704 C CA . ASP A 1 87 ? 0.814 -4.099 -10.100 1.00 98.00 87 ASP A CA 1
ATOM 705 C C . ASP A 1 87 ? 2.352 -4.143 -10.140 1.00 98.00 87 ASP A C 1
ATOM 707 O O . ASP A 1 87 ? 2.955 -3.960 -11.200 1.00 98.00 87 ASP A O 1
ATOM 711 N N . GLU A 1 88 ? 2.993 -4.431 -9.008 1.00 97.75 88 GLU A N 1
ATOM 712 C CA . GLU A 1 88 ? 4.433 -4.643 -8.917 1.00 97.75 88 GLU A CA 1
ATOM 713 C C . GLU A 1 88 ? 4.871 -5.880 -9.715 1.00 97.75 88 GLU A C 1
ATOM 715 O O . GLU A 1 88 ? 5.774 -5.785 -10.552 1.00 97.75 88 GLU A O 1
ATOM 720 N N . GLU A 1 89 ? 4.203 -7.022 -9.531 1.00 96.19 89 GLU A N 1
ATOM 721 C CA . GLU A 1 89 ? 4.494 -8.258 -10.264 1.00 96.19 89 GLU A CA 1
ATOM 722 C C . GLU A 1 89 ? 4.332 -8.077 -11.782 1.00 96.19 89 GLU A C 1
ATOM 724 O O . GLU A 1 89 ? 5.210 -8.488 -12.550 1.00 96.19 89 GLU A O 1
ATOM 729 N N . ASP A 1 90 ? 3.263 -7.405 -12.220 1.00 95.81 90 ASP A N 1
ATOM 730 C CA . ASP A 1 90 ? 2.988 -7.121 -13.635 1.00 95.81 90 ASP A CA 1
ATOM 731 C C . ASP A 1 90 ? 4.080 -6.255 -14.292 1.00 95.81 90 ASP A C 1
ATOM 733 O O . ASP A 1 90 ? 4.319 -6.355 -15.501 1.00 95.81 90 ASP A O 1
ATOM 737 N N . LEU A 1 91 ? 4.760 -5.407 -13.514 1.00 94.75 91 LEU A N 1
ATOM 738 C CA . LEU A 1 91 ? 5.814 -4.519 -14.004 1.00 94.75 91 LEU A CA 1
ATOM 739 C C . LEU A 1 91 ? 7.212 -5.137 -13.893 1.00 94.75 91 LEU A C 1
ATOM 741 O O . LEU A 1 91 ? 8.004 -5.036 -14.835 1.00 94.75 91 LEU A O 1
ATOM 745 N N . ILE A 1 92 ? 7.533 -5.759 -12.760 1.00 92.75 92 ILE A N 1
ATOM 746 C CA . ILE A 1 92 ? 8.892 -6.207 -12.440 1.00 92.75 92 ILE A CA 1
ATOM 747 C C . ILE A 1 92 ? 9.195 -7.572 -13.057 1.00 92.75 92 ILE A C 1
ATOM 749 O O . ILE A 1 92 ? 10.269 -7.748 -13.640 1.00 92.75 92 ILE A O 1
ATOM 753 N N . ILE A 1 93 ? 8.270 -8.538 -12.986 1.00 92.44 93 ILE A N 1
ATOM 754 C CA . ILE A 1 93 ? 8.544 -9.914 -13.431 1.00 92.44 93 ILE A CA 1
ATOM 755 C C . ILE A 1 93 ? 8.911 -9.972 -14.922 1.00 92.44 93 ILE A C 1
ATOM 757 O O . ILE A 1 93 ? 9.945 -10.5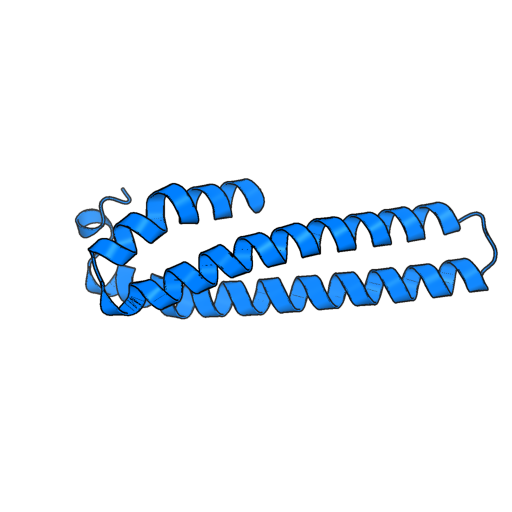66 -15.249 1.00 92.44 93 ILE A O 1
ATOM 761 N N . PRO A 1 94 ? 8.166 -9.337 -15.852 1.00 91.06 94 PRO A N 1
ATOM 762 C CA . PRO A 1 94 ? 8.544 -9.355 -17.263 1.00 91.06 94 PRO A CA 1
ATOM 763 C C . PRO A 1 94 ? 9.897 -8.685 -17.522 1.00 91.06 94 PRO A C 1
ATOM 765 O O . PRO A 1 94 ? 10.655 -9.148 -18.372 1.00 91.06 94 PRO A O 1
ATOM 768 N N . LEU A 1 95 ? 10.220 -7.620 -16.781 1.00 88.88 95 LEU A N 1
ATOM 769 C CA . LEU A 1 95 ? 11.468 -6.877 -16.945 1.00 88.88 95 LEU A CA 1
ATOM 770 C C . LEU A 1 95 ? 12.689 -7.706 -16.525 1.00 88.88 95 LEU A C 1
ATOM 772 O O . LEU A 1 95 ? 13.702 -7.709 -17.229 1.00 88.88 95 LEU A O 1
ATOM 776 N N . ILE A 1 96 ? 12.580 -8.429 -15.407 1.00 87.00 96 ILE A N 1
ATOM 777 C CA . ILE A 1 96 ? 13.617 -9.354 -14.940 1.00 87.00 96 ILE A CA 1
ATOM 778 C C . ILE A 1 96 ? 13.826 -10.481 -15.958 1.00 87.00 96 ILE A C 1
ATOM 780 O O . ILE A 1 96 ? 14.965 -10.786 -16.313 1.00 87.00 96 ILE A O 1
ATOM 784 N N . LEU A 1 97 ? 12.743 -11.067 -16.481 1.00 87.12 97 LEU A N 1
ATOM 785 C CA . LEU A 1 97 ? 12.824 -12.160 -17.455 1.00 87.12 97 LEU A CA 1
ATOM 786 C C . LEU A 1 97 ? 13.416 -11.726 -18.807 1.00 87.12 97 LEU A C 1
ATOM 788 O O . LEU A 1 97 ? 14.136 -12.508 -19.426 1.00 87.12 97 LEU A O 1
ATOM 792 N N . ASP A 1 98 ? 13.130 -10.504 -19.266 1.00 81.81 98 ASP A N 1
ATOM 793 C CA . ASP A 1 98 ? 13.635 -9.967 -20.539 1.00 81.81 98 ASP A CA 1
ATOM 794 C C . ASP A 1 98 ? 15.139 -9.654 -20.489 1.00 81.81 98 ASP A C 1
ATOM 796 O O . ASP A 1 9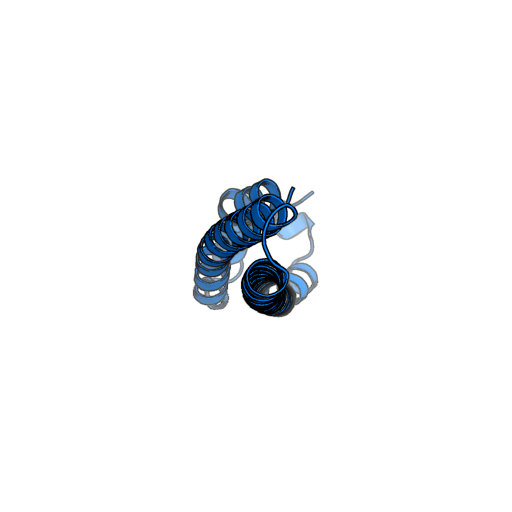8 ? 15.869 -9.905 -21.450 1.00 81.81 98 ASP A O 1
ATOM 800 N N . ARG A 1 99 ? 15.626 -9.121 -19.361 1.00 76.19 99 ARG A N 1
ATOM 801 C CA . ARG A 1 99 ? 17.000 -8.596 -19.265 1.00 76.19 99 ARG A CA 1
ATOM 802 C C . ARG A 1 99 ? 17.962 -9.504 -18.503 1.00 76.19 99 ARG A C 1
ATOM 804 O O . ARG A 1 99 ? 19.160 -9.470 -18.780 1.00 76.19 99 ARG A O 1
ATOM 811 N N . GLY A 1 100 ? 17.452 -10.351 -17.611 1.00 65.50 100 GLY A N 1
ATOM 812 C CA . GLY A 1 100 ? 18.230 -11.171 -16.683 1.00 65.50 100 GLY A CA 1
ATOM 813 C C . GLY A 1 100 ? 18.864 -10.349 -15.552 1.00 65.50 100 GLY A C 1
ATOM 814 O O . GLY A 1 100 ? 19.334 -9.233 -15.777 1.00 65.50 100 GLY A O 1
ATOM 815 N N . ASP A 1 101 ? 18.933 -10.923 -14.345 1.00 61.19 101 ASP A N 1
ATOM 816 C CA . ASP A 1 101 ? 19.406 -10.256 -13.111 1.00 61.19 101 ASP A CA 1
ATOM 817 C C . ASP A 1 101 ? 20.762 -9.538 -13.286 1.00 61.19 101 ASP A C 1
ATOM 819 O O . ASP A 1 101 ? 20.930 -8.368 -12.924 1.00 61.19 101 ASP A O 1
ATOM 823 N N . ARG A 1 102 ? 21.695 -10.183 -14.005 1.00 56.50 102 ARG A N 1
ATOM 824 C CA . ARG A 1 102 ? 23.037 -9.650 -14.303 1.00 56.50 102 ARG A CA 1
ATOM 825 C C . ARG A 1 102 ? 23.057 -8.388 -15.156 1.00 56.50 102 ARG A C 1
ATOM 827 O O . ARG A 1 102 ? 23.979 -7.589 -15.017 1.00 56.50 102 ARG A O 1
ATOM 834 N N . ALA A 1 103 ? 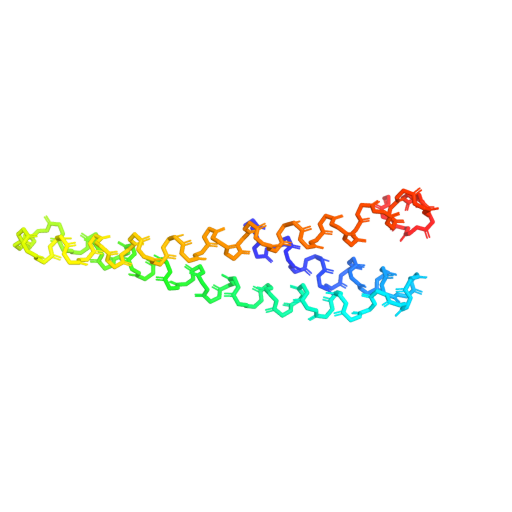22.101 -8.211 -16.067 1.00 58.81 103 ALA A N 1
ATOM 835 C CA . ALA A 1 103 ? 22.053 -7.014 -16.908 1.00 58.81 103 ALA A CA 1
ATOM 836 C C . ALA A 1 103 ? 21.454 -5.813 -16.163 1.00 58.81 103 ALA A C 1
ATOM 838 O O . ALA A 1 103 ? 21.667 -4.670 -16.571 1.00 58.81 103 ALA A O 1
ATOM 839 N N . LEU A 1 104 ? 20.720 -6.077 -15.079 1.00 60.94 104 LEU A N 1
ATOM 840 C CA . LEU A 1 104 ? 20.118 -5.073 -14.207 1.00 60.94 104 LEU A CA 1
ATOM 841 C C . LEU A 1 104 ? 21.007 -4.754 -12.993 1.00 60.94 104 LEU A C 1
ATOM 843 O O . LEU A 1 104 ? 20.795 -3.735 -12.346 1.00 60.94 104 LEU A O 1
ATOM 847 N N . GLY A 1 105 ? 22.046 -5.557 -12.732 1.00 56.50 105 GLY A N 1
ATOM 848 C CA . GLY A 1 105 ? 23.013 -5.314 -11.657 1.00 56.50 105 GLY A CA 1
ATOM 849 C C . GLY A 1 105 ? 22.432 -5.559 -10.264 1.00 56.50 105 GLY A C 1
ATOM 850 O O . GLY A 1 105 ? 22.749 -4.810 -9.345 1.00 56.50 105 GLY A O 1
ATOM 851 N N . ILE A 1 106 ? 21.556 -6.562 -10.141 1.00 61.28 106 ILE A N 1
ATOM 852 C CA . ILE A 1 106 ? 20.798 -6.886 -8.916 1.00 61.28 106 ILE A CA 1
ATOM 853 C C . ILE A 1 106 ? 21.413 -8.086 -8.153 1.00 61.28 106 ILE A C 1
ATOM 855 O O . ILE A 1 106 ? 20.887 -8.510 -7.128 1.00 61.28 106 ILE A O 1
ATOM 859 N N . ASP A 1 107 ? 22.561 -8.589 -8.615 1.00 52.00 107 ASP A N 1
ATOM 860 C CA . ASP A 1 107 ? 23.335 -9.682 -8.001 1.00 52.00 107 ASP A CA 1
ATOM 861 C C . ASP A 1 107 ? 24.108 -9.267 -6.731 1.00 52.00 107 ASP A C 1
ATOM 863 O O . ASP A 1 107 ? 24.755 -8.189 -6.738 1.00 52.00 107 ASP A O 1
#

Radius of gyration: 18.59 Å; chains: 1; bounding box: 45×19×50 Å

pLDDT: mean 93.16, std 10.49, range [52.0, 98.81]

Sequence (107 aa):
HLDSHHNVEDNHYFPVFAKAETRLKRGFEILDADHHTIHEGLERNAEAANAFIRTLQESEDKQRFAADAYADENSRLIAMLTRHLADEEDLIIPLILDRGDRALGID

Foldseek 3Di:
DLLVVLVCCLPPPLVLLCVVPVVCNVLSVVLNVLSVVLVVLVVQLVVLVVCLVVCPPPDPVSNVVSVVSNVVSVVVNVVSVVVSVVSCCVRVVVSCVVQPCVNSVND

Secondary structure (DSSP, 8-state):
-HHHHHHHIIIIIHHHHHHH-GGGHHHHHHHHHHHHHHHHHHHHHHHHHHHHHHHTTS-HHHHHHHHHHHHHHHHHHHHHHHHHHHHHHHHHHHHHHHH-HHHHT--